Protein AF-A0A9W7NNB6-F1 (afdb_monomer_lite)

Sequence (171 aa):
MDKVDVRFPQPSKAPTANLPKNAEERALALVELMGRLSAHLVRETEAVMRHCSSAELARLAREKQPMMLVYEEVSRLLRVDREGMTALPDETKAQLREATRALYEASAANADALRRNSAAQKILVDTVVGAINRARQVTTVAYGTAPVPPRATYIAPSHGPATSATLNTRL

Structure (mmCIF, N/CA/C/O backbone):
data_AF-A0A9W7NNB6-F1
#
_entry.id   AF-A0A9W7NNB6-F1
#
loop_
_atom_site.group_PDB
_atom_site.id
_atom_site.type_symbol
_atom_site.label_atom_id
_atom_site.label_alt_id
_atom_site.label_comp_id
_atom_site.label_asym_id
_atom_site.label_entity_id
_atom_site.label_seq_id
_atom_site.pdbx_PDB_ins_code
_atom_site.Cartn_x
_atom_site.Cartn_y
_atom_site.Cartn_z
_atom_site.occupancy
_atom_site.B_iso_or_equiv
_atom_site.auth_seq_id
_atom_site.auth_comp_id
_atom_site.auth_asym_id
_atom_site.auth_atom_id
_atom_site.pdbx_PDB_model_num
ATOM 1 N N . MET A 1 1 ? 6.984 55.634 29.533 1.00 42.25 1 MET A N 1
ATOM 2 C CA . MET A 1 1 ? 7.560 54.309 29.219 1.00 42.25 1 MET A CA 1
ATOM 3 C C . MET A 1 1 ? 6.398 53.363 28.982 1.00 42.25 1 MET A C 1
ATOM 5 O O . MET A 1 1 ? 5.872 52.804 29.937 1.00 42.25 1 MET A O 1
ATOM 9 N N . ASP A 1 2 ? 5.950 53.278 27.731 1.00 48.66 2 ASP A N 1
ATOM 10 C CA . ASP A 1 2 ? 4.876 52.377 27.316 1.00 48.66 2 ASP A CA 1
ATOM 11 C C . ASP A 1 2 ? 5.377 50.935 27.314 1.00 48.66 2 ASP A C 1
ATOM 13 O O . ASP A 1 2 ? 6.376 50.604 26.671 1.00 48.66 2 ASP A O 1
ATOM 17 N N . LYS A 1 3 ? 4.696 50.075 28.071 1.00 53.88 3 LYS A N 1
ATOM 18 C CA . LYS A 1 3 ? 4.923 48.634 28.032 1.00 53.88 3 LYS A CA 1
ATOM 19 C C . LYS A 1 3 ? 4.276 48.107 26.756 1.00 53.88 3 LYS A C 1
ATOM 21 O O . LYS A 1 3 ? 3.057 48.013 26.670 1.00 53.88 3 LYS A O 1
ATOM 26 N N . VAL A 1 4 ? 5.104 47.795 25.765 1.00 56.94 4 VAL A N 1
ATOM 27 C CA . VAL A 1 4 ? 4.683 47.090 24.554 1.00 56.94 4 VAL A CA 1
ATOM 28 C C . VAL A 1 4 ? 4.312 45.668 24.962 1.00 56.94 4 VAL A C 1
ATOM 30 O O . VAL A 1 4 ? 5.178 44.847 25.259 1.00 56.94 4 VAL A O 1
ATOM 33 N N . ASP A 1 5 ? 3.013 45.407 25.039 1.00 58.75 5 ASP A N 1
ATOM 34 C CA . ASP A 1 5 ? 2.459 44.099 25.367 1.00 58.75 5 ASP A CA 1
ATOM 35 C C . ASP A 1 5 ? 2.635 43.184 24.143 1.00 58.75 5 ASP A C 1
ATOM 37 O O . ASP A 1 5 ? 1.817 43.152 23.220 1.00 58.75 5 ASP A O 1
ATOM 41 N N . VAL A 1 6 ? 3.771 42.482 24.083 1.00 58.25 6 VAL A N 1
ATOM 42 C CA . VAL A 1 6 ? 4.064 41.498 23.034 1.00 58.25 6 VAL A CA 1
ATOM 43 C C . VAL A 1 6 ? 3.222 40.253 23.308 1.00 58.25 6 VAL A C 1
ATOM 45 O O . VAL A 1 6 ? 3.684 39.260 23.871 1.00 58.25 6 VAL A O 1
ATOM 48 N N . ARG A 1 7 ? 1.943 40.299 22.924 1.00 65.06 7 ARG A N 1
ATOM 49 C CA . ARG A 1 7 ? 1.115 39.096 22.823 1.00 65.06 7 ARG A CA 1
ATOM 50 C C . ARG A 1 7 ? 1.660 38.242 21.685 1.00 65.06 7 ARG A C 1
ATOM 52 O O . ARG A 1 7 ? 1.369 38.483 20.516 1.00 65.06 7 ARG A O 1
ATOM 59 N N . PHE A 1 8 ? 2.441 37.229 22.042 1.00 62.84 8 PHE A N 1
ATOM 60 C CA . PHE A 1 8 ? 2.744 36.124 21.143 1.00 62.84 8 PHE A CA 1
ATOM 61 C C . PHE A 1 8 ? 1.423 35.545 20.613 1.00 62.84 8 PHE A C 1
ATOM 63 O O . PHE A 1 8 ? 0.516 35.295 21.418 1.00 62.84 8 PHE A O 1
ATOM 70 N N . PRO A 1 9 ? 1.274 35.340 19.292 1.00 61.78 9 PRO A N 1
ATOM 71 C CA . PRO A 1 9 ? 0.097 34.678 18.757 1.00 61.78 9 PRO A CA 1
ATOM 72 C C . PRO A 1 9 ? 0.028 33.283 19.376 1.00 61.78 9 PRO A C 1
ATOM 74 O O . PRO A 1 9 ? 0.900 32.444 19.150 1.00 61.78 9 PRO A O 1
ATOM 77 N N . GLN A 1 10 ? -0.986 33.049 20.212 1.00 59.41 10 GLN A N 1
ATOM 78 C CA . GLN A 1 10 ? -1.271 31.702 20.679 1.00 59.41 10 GLN A CA 1
ATOM 79 C C . GLN A 1 10 ? -1.546 30.846 19.441 1.00 59.41 10 GLN A C 1
ATOM 81 O O . GLN A 1 10 ? -2.321 31.286 18.584 1.00 59.41 10 GLN A O 1
ATOM 86 N N . PRO A 1 11 ? -0.939 29.653 19.310 1.00 57.34 11 PRO A N 1
ATOM 87 C CA . PRO A 1 11 ? -1.328 28.744 18.249 1.00 57.34 11 PRO A CA 1
ATOM 88 C C . PRO A 1 11 ? -2.826 28.502 18.418 1.00 57.34 11 PRO A C 1
ATOM 90 O O . PRO A 1 11 ? -3.265 28.019 19.466 1.00 57.34 11 PRO A O 1
ATOM 93 N N . SER A 1 12 ? -3.620 28.913 17.425 1.00 51.09 12 SER A N 1
ATOM 94 C CA . SER A 1 12 ? -5.046 28.614 17.397 1.00 51.09 12 SER A CA 1
ATOM 95 C C . SER A 1 12 ? -5.168 27.121 17.648 1.00 51.09 12 SER A C 1
ATOM 97 O O . SER A 1 12 ? -4.575 26.346 16.891 1.00 51.09 12 SER A O 1
ATOM 99 N N . LYS A 1 13 ? -5.858 26.717 18.724 1.00 51.22 13 LYS A N 1
ATOM 100 C CA . LYS A 1 13 ? -6.180 25.309 18.963 1.00 51.22 13 LYS A CA 1
ATOM 101 C C . LYS A 1 13 ? -6.707 24.779 17.641 1.00 51.22 13 LYS A C 1
ATOM 103 O O . LYS A 1 13 ? -7.741 25.261 17.175 1.00 51.22 13 LYS A O 1
ATOM 108 N N . ALA A 1 14 ? -5.938 23.887 17.014 1.00 52.69 14 ALA A N 1
ATOM 109 C CA . ALA A 1 14 ? -6.356 23.246 15.784 1.00 52.69 14 ALA A CA 1
ATOM 110 C C . ALA A 1 14 ? -7.786 22.757 16.031 1.00 52.69 14 ALA A C 1
ATOM 112 O O . ALA A 1 14 ? -8.034 22.225 17.123 1.00 52.69 14 ALA A O 1
ATOM 113 N N . PRO A 1 15 ? -8.734 23.012 15.109 1.00 46.66 15 PRO A N 1
ATOM 114 C CA . PRO A 1 15 ? -10.086 22.509 15.272 1.00 46.66 15 PRO A CA 1
ATOM 115 C C . PRO A 1 15 ? -9.932 21.037 15.603 1.00 46.66 15 PRO A C 1
ATOM 117 O O . PRO A 1 15 ? -9.210 20.338 14.890 1.00 46.66 15 PRO A O 1
ATOM 120 N N . THR A 1 16 ? -10.482 20.624 16.749 1.00 52.56 16 THR A N 1
ATOM 121 C CA . THR A 1 16 ? -10.491 19.230 17.184 1.00 52.56 16 THR A CA 1
ATOM 122 C C . THR A 1 16 ? -10.903 18.429 15.970 1.00 52.56 16 THR A C 1
ATOM 124 O O . THR A 1 16 ? -12.059 18.511 15.549 1.00 52.56 16 THR A O 1
ATOM 127 N N . ALA A 1 17 ? -9.924 17.781 15.335 1.00 53.91 17 ALA A N 1
ATOM 128 C CA . ALA A 1 17 ? -10.167 17.021 14.132 1.00 53.91 17 ALA A CA 1
ATOM 129 C C . ALA A 1 17 ? -11.292 16.044 14.474 1.00 53.91 17 ALA A C 1
ATOM 131 O O . ALA A 1 17 ? -11.391 15.618 15.629 1.00 53.91 17 ALA A O 1
ATOM 132 N N . ASN A 1 18 ? -12.166 15.759 13.508 1.00 60.81 18 ASN A N 1
ATOM 133 C CA . ASN A 1 18 ? -13.253 14.784 13.619 1.00 60.81 18 ASN A CA 1
ATOM 134 C C . ASN A 1 18 ? -12.673 13.367 13.800 1.00 60.81 18 ASN A C 1
ATOM 136 O O . ASN A 1 18 ? -12.842 12.488 12.963 1.00 60.81 18 ASN A O 1
ATOM 140 N N . LEU A 1 19 ? -11.894 13.184 14.857 1.00 61.50 19 LEU A N 1
ATOM 141 C CA . LEU A 1 19 ? -11.277 11.955 15.277 1.00 61.50 19 LEU A CA 1
ATOM 142 C C . LEU A 1 19 ? -12.359 11.181 16.030 1.00 61.50 19 LEU A C 1
ATOM 144 O O . LEU A 1 19 ? -12.998 11.749 16.925 1.00 61.50 19 LEU A O 1
ATOM 148 N N . PRO A 1 20 ? -12.584 9.915 15.660 1.00 72.06 20 PRO A N 1
ATOM 149 C CA . PRO A 1 20 ? -13.590 9.088 16.301 1.00 72.06 20 PRO A CA 1
ATOM 150 C C . PRO A 1 20 ? -13.338 9.002 17.809 1.00 72.06 20 PRO A C 1
ATOM 152 O O . PRO A 1 20 ? -12.195 8.890 18.268 1.00 72.06 20 PRO A O 1
ATOM 155 N N . LYS A 1 21 ? -14.411 9.150 18.589 1.00 77.94 21 LYS A N 1
ATOM 156 C CA . LYS A 1 21 ? -14.310 9.483 20.017 1.00 77.94 21 LYS A CA 1
ATOM 157 C C . LYS A 1 21 ? -14.182 8.234 20.878 1.00 77.94 21 LYS A C 1
ATOM 159 O O . LYS A 1 21 ? -13.465 8.261 21.878 1.00 77.94 21 LYS A O 1
ATOM 164 N N . ASN A 1 22 ? -14.799 7.130 20.473 1.00 87.00 22 ASN A N 1
ATOM 165 C CA . ASN A 1 22 ? -14.730 5.840 21.166 1.00 87.00 22 ASN A CA 1
ATOM 166 C C . ASN A 1 22 ? -13.848 4.831 20.395 1.00 87.00 22 ASN A C 1
ATOM 168 O O . ASN A 1 22 ? -13.400 5.097 19.277 1.00 87.00 22 ASN A O 1
ATOM 172 N N . ALA A 1 23 ? -13.521 3.702 21.026 1.00 89.75 23 ALA A N 1
ATOM 173 C CA . ALA A 1 23 ? -12.691 2.661 20.416 1.00 89.75 23 ALA A CA 1
ATOM 174 C C . ALA A 1 23 ? -13.381 1.992 19.217 1.00 89.75 23 ALA A C 1
ATOM 176 O O . ALA A 1 23 ? -12.727 1.638 18.241 1.00 89.75 23 ALA A O 1
ATOM 177 N N . GLU A 1 24 ? -14.704 1.852 19.272 1.00 91.88 24 GLU A N 1
ATOM 178 C CA . GLU A 1 24 ? -15.497 1.194 18.235 1.00 91.88 24 GLU A CA 1
ATOM 179 C C . GLU A 1 24 ? -15.563 2.010 16.940 1.00 91.88 24 GLU A C 1
ATOM 181 O O . GLU A 1 24 ? -15.228 1.501 15.875 1.00 91.88 24 GLU A O 1
ATOM 186 N N . GLU A 1 25 ? -15.872 3.303 17.019 1.00 92.31 25 GLU A N 1
ATOM 187 C CA . GLU A 1 25 ? -15.822 4.234 15.888 1.00 92.31 25 GLU A CA 1
ATOM 188 C C . GLU A 1 25 ? -14.410 4.302 15.302 1.00 92.31 25 GLU A C 1
ATOM 190 O O . GLU A 1 25 ? -14.254 4.365 14.084 1.00 92.31 25 GLU A O 1
ATOM 195 N N . ARG A 1 26 ? -13.364 4.260 16.143 1.00 93.44 26 ARG A N 1
ATOM 196 C CA . ARG A 1 26 ? -11.971 4.206 15.667 1.00 93.44 26 ARG A CA 1
ATOM 197 C C . ARG A 1 26 ? -11.702 2.917 14.898 1.00 93.44 26 ARG A C 1
ATOM 199 O O . ARG A 1 26 ? -11.063 2.970 13.852 1.00 93.44 26 ARG A O 1
ATOM 206 N N . ALA A 1 27 ? -12.180 1.780 15.398 1.00 94.06 27 ALA A N 1
ATOM 207 C CA . ALA A 1 27 ? -12.027 0.485 14.747 1.00 94.06 27 ALA A CA 1
ATOM 208 C C . ALA A 1 27 ? -12.756 0.444 13.398 1.00 94.06 27 ALA A C 1
ATOM 210 O O . ALA A 1 27 ? -12.147 0.086 12.393 1.00 94.06 27 ALA A O 1
ATOM 211 N N . LEU A 1 28 ? -14.014 0.884 13.347 1.00 94.81 28 LEU A N 1
ATOM 212 C CA . LEU A 1 28 ? -14.799 0.940 12.112 1.00 94.81 28 LEU A CA 1
ATOM 213 C C . LEU A 1 28 ? -14.193 1.916 11.093 1.00 94.81 28 LEU A C 1
ATOM 215 O O . LEU A 1 28 ? -14.043 1.573 9.920 1.00 94.81 28 LEU A O 1
ATOM 219 N N . ALA A 1 29 ? -13.755 3.097 11.538 1.00 94.19 29 ALA A N 1
ATOM 220 C CA . ALA A 1 29 ? -13.064 4.053 10.676 1.00 94.19 29 ALA A CA 1
ATOM 221 C C . ALA A 1 29 ? -11.752 3.477 10.118 1.00 94.19 29 ALA A C 1
ATOM 223 O O . ALA A 1 29 ? -11.413 3.714 8.955 1.00 94.19 29 ALA A O 1
ATOM 224 N N . LEU A 1 30 ? -11.020 2.701 10.926 1.00 95.75 30 LEU A N 1
ATOM 225 C CA . LEU A 1 30 ? -9.804 2.027 10.486 1.00 95.75 30 LEU A CA 1
ATOM 226 C C . LEU A 1 30 ? -10.104 0.941 9.446 1.00 95.75 30 LEU A C 1
ATOM 228 O O . LEU A 1 30 ? -9.398 0.878 8.442 1.00 95.75 30 LEU A O 1
ATOM 232 N N . VAL A 1 31 ? -11.159 0.141 9.637 1.00 97.44 31 VAL A N 1
ATOM 233 C CA . VAL A 1 31 ? -11.624 -0.855 8.652 1.00 97.44 31 VAL A CA 1
ATOM 234 C C . VAL A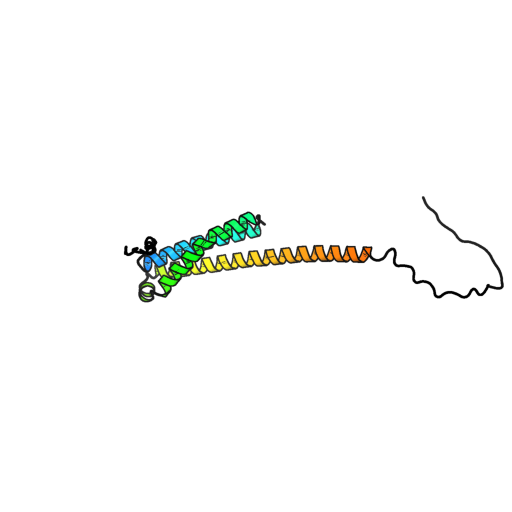 1 31 ? -11.933 -0.186 7.312 1.00 97.44 31 VAL A C 1
ATOM 236 O O . VAL A 1 31 ? -11.413 -0.601 6.275 1.00 97.44 31 VAL A O 1
ATOM 239 N N . GLU A 1 32 ? -12.716 0.895 7.316 1.00 96.69 32 GLU A N 1
ATOM 240 C CA . GLU A 1 32 ? -13.064 1.626 6.093 1.00 96.69 32 GLU A CA 1
ATOM 241 C C . GLU A 1 32 ? -11.821 2.232 5.417 1.00 96.69 32 GLU A C 1
ATOM 243 O O . GLU A 1 32 ? -11.670 2.208 4.191 1.00 96.69 32 GLU A O 1
ATOM 248 N N . LEU A 1 33 ? -10.895 2.782 6.206 1.00 96.81 33 LEU A N 1
ATOM 249 C CA . LEU A 1 33 ? -9.649 3.341 5.693 1.00 96.81 33 LEU A CA 1
ATOM 250 C C . LEU A 1 33 ? -8.741 2.268 5.081 1.00 96.81 33 LEU A C 1
ATOM 252 O O . LEU A 1 33 ? -8.214 2.484 3.990 1.00 96.81 33 LEU A O 1
ATOM 256 N N . MET A 1 34 ? -8.597 1.111 5.732 1.00 98.06 34 MET A N 1
ATOM 257 C CA . MET A 1 34 ? -7.866 -0.044 5.200 1.00 98.06 34 MET A CA 1
ATOM 258 C C . MET A 1 34 ? -8.485 -0.532 3.886 1.00 98.06 34 MET A C 1
ATOM 260 O O . MET A 1 34 ? -7.755 -0.791 2.929 1.00 98.06 34 MET A O 1
ATOM 264 N N . GLY A 1 35 ? -9.817 -0.585 3.791 1.00 97.69 35 GLY A N 1
ATOM 265 C CA . GLY A 1 35 ? -10.518 -0.925 2.550 1.00 97.69 35 GLY A CA 1
ATOM 266 C C . GLY A 1 35 ? -10.209 0.058 1.415 1.00 97.69 35 GLY A C 1
ATOM 267 O O . GLY A 1 35 ? -9.833 -0.348 0.313 1.00 97.69 35 GLY A O 1
ATOM 268 N N . ARG A 1 36 ? -10.271 1.368 1.691 1.00 97.31 36 ARG A N 1
ATOM 269 C CA . ARG A 1 36 ? -9.927 2.407 0.704 1.00 97.31 36 ARG A CA 1
ATOM 270 C C . ARG A 1 36 ? -8.453 2.362 0.294 1.00 97.31 36 ARG A C 1
ATOM 272 O O . ARG A 1 36 ? -8.160 2.514 -0.892 1.00 97.31 36 ARG A O 1
ATOM 279 N N . LEU A 1 37 ? -7.534 2.144 1.239 1.00 97.62 37 LEU A N 1
ATOM 280 C CA . LEU A 1 37 ? -6.102 1.975 0.963 1.00 97.62 37 LEU A CA 1
ATOM 281 C C . LEU A 1 37 ? -5.849 0.746 0.086 1.00 97.62 37 LEU A C 1
ATOM 283 O O . LEU A 1 37 ? -5.114 0.839 -0.893 1.00 97.62 37 LEU A O 1
ATOM 287 N N . SER A 1 38 ? -6.506 -0.376 0.380 1.00 98.06 38 SER A N 1
ATOM 288 C CA . SER A 1 38 ? -6.398 -1.608 -0.410 1.00 98.06 38 SER A CA 1
ATOM 289 C C . SER A 1 38 ? -6.851 -1.376 -1.851 1.00 98.06 38 SER A C 1
ATOM 291 O O . SER A 1 38 ? -6.105 -1.653 -2.788 1.00 98.06 38 SER A O 1
ATOM 293 N N . ALA A 1 39 ? -8.023 -0.763 -2.045 1.00 97.56 39 ALA A N 1
ATOM 294 C CA . ALA A 1 39 ? -8.514 -0.400 -3.375 1.00 97.56 39 ALA A CA 1
ATOM 295 C C . ALA A 1 39 ? -7.559 0.560 -4.107 1.00 97.56 39 ALA A C 1
ATOM 297 O O . ALA A 1 39 ? -7.366 0.460 -5.319 1.00 97.56 39 ALA A O 1
ATOM 298 N N . HIS A 1 40 ? -6.932 1.486 -3.379 1.00 97.44 40 HIS A N 1
ATOM 299 C CA . HIS A 1 40 ? -5.930 2.380 -3.946 1.00 97.44 40 HIS A CA 1
ATOM 300 C C . HIS A 1 40 ? -4.671 1.625 -4.404 1.00 97.44 40 HIS A C 1
ATOM 302 O O . HIS A 1 40 ? -4.155 1.904 -5.488 1.00 97.44 40 HIS A O 1
ATOM 308 N N . LEU A 1 41 ? -4.183 0.666 -3.617 1.00 97.81 41 LEU A N 1
ATOM 309 C CA . LEU A 1 41 ? -3.019 -0.153 -3.966 1.00 97.81 41 LEU A CA 1
ATOM 310 C C . LEU A 1 41 ? -3.294 -1.057 -5.170 1.00 97.81 41 LEU A C 1
ATOM 312 O O . LEU A 1 41 ? -2.401 -1.242 -5.998 1.00 97.81 41 LEU A O 1
ATOM 316 N N . VAL A 1 42 ? -4.524 -1.557 -5.315 1.00 97.75 42 VAL A N 1
ATOM 317 C CA . VAL A 1 42 ? -4.965 -2.294 -6.511 1.00 97.75 42 VAL A CA 1
ATOM 318 C C . VAL A 1 42 ? -4.912 -1.394 -7.749 1.00 97.75 42 VAL A C 1
ATOM 320 O O . VAL A 1 42 ? -4.263 -1.755 -8.728 1.00 97.75 42 VAL A O 1
ATOM 323 N N . ARG A 1 43 ? -5.477 -0.178 -7.691 1.00 96.62 43 ARG A N 1
ATOM 324 C CA . ARG A 1 43 ? -5.398 0.786 -8.810 1.00 96.62 43 ARG A CA 1
ATOM 325 C C . ARG A 1 43 ? -3.961 1.150 -9.182 1.00 96.62 43 ARG A C 1
ATOM 327 O O . ARG A 1 43 ? -3.641 1.301 -10.357 1.00 96.62 43 ARG A O 1
ATOM 334 N N . GLU A 1 44 ? -3.093 1.304 -8.187 1.00 96.31 44 GLU A N 1
ATOM 335 C CA . GLU A 1 44 ? -1.668 1.566 -8.407 1.00 96.31 44 GLU A CA 1
ATOM 336 C C . GLU A 1 44 ? -0.973 0.364 -9.058 1.00 96.31 44 GLU A C 1
ATOM 338 O O . GLU A 1 44 ? -0.235 0.546 -10.023 1.00 96.31 44 GLU A O 1
ATOM 343 N N . THR A 1 45 ? -1.290 -0.860 -8.631 1.00 97.00 45 THR A N 1
ATOM 344 C CA . THR A 1 45 ? -0.804 -2.098 -9.263 1.00 97.00 45 THR A CA 1
ATOM 345 C C . THR A 1 45 ? -1.204 -2.153 -10.738 1.00 97.00 45 THR A C 1
ATOM 347 O O . THR A 1 45 ? -0.363 -2.377 -11.606 1.00 97.00 45 THR A O 1
ATOM 350 N N . GLU A 1 46 ? -2.471 -1.879 -11.050 1.00 95.88 46 GLU A N 1
ATOM 351 C CA . GLU A 1 46 ? -2.971 -1.839 -12.428 1.00 95.88 46 GLU A CA 1
ATOM 352 C C . GLU A 1 46 ? -2.307 -0.745 -13.269 1.00 95.88 46 GLU A C 1
ATOM 354 O O . GLU A 1 46 ? -2.022 -0.961 -14.446 1.00 95.88 46 GLU A O 1
ATOM 359 N N . ALA A 1 47 ? -2.059 0.435 -12.696 1.00 94.75 47 ALA A N 1
ATOM 360 C CA . ALA A 1 47 ? -1.374 1.524 -13.390 1.00 94.75 47 ALA A CA 1
ATOM 361 C C . ALA A 1 47 ? 0.082 1.157 -13.722 1.00 94.75 47 ALA A C 1
ATOM 363 O O . ALA A 1 47 ? 0.553 1.414 -14.831 1.00 94.75 47 ALA A O 1
ATOM 364 N N . VAL A 1 48 ? 0.779 0.500 -12.790 1.00 94.31 48 VAL A N 1
ATOM 365 C CA . VAL A 1 48 ? 2.143 -0.007 -13.002 1.00 94.31 48 VAL A CA 1
ATOM 366 C C . VAL A 1 48 ? 2.161 -1.068 -14.102 1.00 94.31 48 VAL A C 1
ATOM 368 O O . VAL A 1 48 ? 3.008 -1.004 -14.992 1.00 94.31 48 VAL A O 1
ATOM 371 N N . MET A 1 49 ? 1.215 -2.011 -14.076 1.00 92.69 49 MET A N 1
ATOM 372 C CA . MET A 1 49 ? 1.121 -3.093 -15.063 1.00 92.69 49 MET A CA 1
ATOM 373 C C . MET A 1 49 ? 0.708 -2.605 -16.457 1.00 92.69 49 MET A C 1
ATOM 375 O O . MET A 1 49 ? 1.121 -3.189 -17.452 1.00 92.69 49 MET A O 1
ATOM 379 N N . ARG A 1 50 ? -0.073 -1.521 -16.549 1.00 93.31 50 ARG A N 1
ATOM 380 C CA . ARG A 1 50 ? -0.429 -0.870 -17.822 1.00 93.31 50 ARG A CA 1
ATOM 381 C C . ARG A 1 50 ? 0.644 0.082 -18.350 1.00 93.31 50 ARG A C 1
ATOM 383 O O . ARG A 1 50 ? 0.422 0.714 -19.378 1.00 93.31 50 ARG A O 1
ATOM 390 N N . HIS A 1 51 ? 1.785 0.195 -17.668 1.00 88.12 51 HIS A N 1
ATOM 391 C CA . HIS A 1 51 ? 2.862 1.119 -18.027 1.00 88.12 51 HIS A CA 1
ATOM 392 C C . HIS A 1 51 ? 2.374 2.571 -18.170 1.00 88.12 51 HIS A C 1
ATOM 394 O O . HIS A 1 51 ? 2.783 3.289 -19.083 1.00 88.12 51 HIS A O 1
ATOM 400 N N . CYS A 1 52 ? 1.487 2.998 -17.265 1.00 88.69 52 CYS A N 1
ATOM 401 C CA . CYS A 1 52 ? 1.007 4.375 -17.201 1.00 88.69 52 CYS A CA 1
ATOM 402 C C . CYS A 1 52 ? 2.162 5.380 -17.060 1.00 88.69 52 CYS A C 1
ATOM 404 O O . CYS A 1 52 ? 3.283 5.047 -16.663 1.00 88.69 52 CYS A O 1
ATOM 406 N N . SER A 1 53 ? 1.869 6.642 -17.362 1.00 91.62 53 SER A N 1
ATOM 407 C CA . SER A 1 53 ? 2.861 7.712 -17.301 1.00 91.62 53 SER A CA 1
ATOM 408 C C . SER A 1 53 ? 3.379 7.938 -15.875 1.00 91.62 53 SER A C 1
ATOM 410 O O . SER A 1 53 ? 2.677 7.733 -14.880 1.00 91.62 53 SER A O 1
ATOM 412 N N . SER A 1 54 ? 4.605 8.453 -15.760 1.00 89.94 54 SER A N 1
ATOM 413 C CA . SER A 1 54 ? 5.179 8.845 -14.465 1.00 89.94 54 SER A CA 1
ATOM 414 C C . SER A 1 54 ? 4.322 9.886 -13.733 1.00 89.94 54 SER A C 1
ATOM 416 O O . SER A 1 54 ? 4.246 9.864 -12.506 1.00 89.94 54 SER A O 1
ATOM 418 N N . ALA A 1 55 ? 3.629 10.760 -14.470 1.00 93.12 55 ALA A N 1
ATOM 419 C CA . ALA A 1 55 ? 2.715 11.752 -13.913 1.00 93.12 55 ALA A CA 1
ATOM 420 C C . ALA A 1 55 ? 1.491 11.108 -13.237 1.00 93.12 55 ALA A C 1
ATOM 422 O O . ALA A 1 55 ? 1.093 11.535 -12.150 1.00 93.12 55 ALA A O 1
ATOM 423 N N . GLU A 1 56 ? 0.918 10.064 -13.841 1.00 91.81 56 GLU A N 1
ATOM 424 C CA . GLU A 1 56 ? -0.201 9.312 -13.262 1.00 91.81 56 GLU A CA 1
ATOM 425 C C . GLU A 1 56 ? 0.227 8.538 -12.014 1.00 91.81 56 GLU A C 1
ATOM 427 O O . GLU A 1 56 ? -0.465 8.592 -10.997 1.00 91.81 56 GLU A O 1
ATOM 432 N N . LEU A 1 57 ? 1.397 7.893 -12.048 1.00 92.38 57 LEU A N 1
ATOM 433 C CA . LEU A 1 57 ? 1.958 7.207 -10.879 1.00 92.38 57 LEU A CA 1
ATOM 434 C C . LEU A 1 57 ? 2.256 8.192 -9.736 1.00 92.38 57 LEU A C 1
ATOM 436 O O . LEU A 1 57 ? 1.916 7.930 -8.583 1.00 92.38 57 LEU A O 1
ATOM 440 N N . ALA A 1 58 ? 2.805 9.370 -10.043 1.00 93.25 58 ALA A N 1
ATOM 441 C CA . ALA A 1 58 ? 3.046 10.421 -9.054 1.00 93.25 58 ALA A CA 1
ATOM 442 C C . ALA A 1 58 ? 1.744 10.996 -8.470 1.00 93.25 58 ALA A C 1
ATOM 444 O O . ALA A 1 58 ? 1.700 11.406 -7.308 1.00 93.25 58 ALA A O 1
ATOM 445 N N . ARG A 1 59 ? 0.665 11.055 -9.259 1.00 94.94 59 ARG A N 1
ATOM 446 C CA . ARG A 1 59 ? -0.664 11.431 -8.760 1.00 94.94 59 ARG A CA 1
ATOM 447 C C . ARG A 1 59 ? -1.182 10.397 -7.760 1.00 94.94 59 ARG A C 1
ATOM 449 O O . ARG A 1 59 ? -1.540 10.784 -6.654 1.00 94.94 59 ARG A O 1
ATOM 456 N N . LEU A 1 60 ? -1.130 9.112 -8.107 1.00 93.81 60 LEU A N 1
ATOM 457 C CA . LEU A 1 60 ? -1.530 8.019 -7.214 1.00 93.81 60 LEU A CA 1
ATOM 458 C C . LEU A 1 60 ? -0.715 8.020 -5.907 1.00 93.81 60 LEU A C 1
ATOM 460 O O . LEU A 1 60 ? -1.276 7.875 -4.825 1.00 93.81 60 LEU A O 1
ATOM 464 N N . ALA A 1 61 ? 0.594 8.266 -5.973 1.00 92.12 61 ALA A N 1
ATOM 465 C CA . ALA A 1 61 ? 1.421 8.380 -4.772 1.00 92.12 61 ALA A CA 1
ATOM 466 C C . ALA A 1 61 ? 0.978 9.537 -3.851 1.00 92.12 61 ALA A C 1
ATOM 468 O O . ALA A 1 61 ? 0.902 9.365 -2.634 1.00 92.12 61 ALA A O 1
ATOM 469 N N . ARG A 1 62 ? 0.636 10.700 -4.427 1.00 94.38 62 ARG A N 1
ATOM 470 C CA . ARG A 1 62 ? 0.153 11.872 -3.674 1.00 94.38 62 ARG A CA 1
ATOM 471 C C . ARG A 1 62 ? -1.226 11.652 -3.056 1.00 94.38 62 ARG A C 1
ATOM 473 O O . ARG A 1 62 ? -1.448 12.076 -1.928 1.00 94.38 62 ARG A O 1
ATOM 480 N N . GLU A 1 63 ? -2.129 10.978 -3.766 1.00 92.94 63 GLU A N 1
ATOM 481 C CA . GLU A 1 63 ? -3.471 10.637 -3.270 1.00 92.94 63 GLU A CA 1
ATOM 482 C C . GLU A 1 63 ? -3.413 9.672 -2.069 1.00 92.94 63 GLU A C 1
ATOM 484 O O . GLU A 1 63 ? -4.188 9.811 -1.122 1.00 92.94 63 GLU A O 1
ATOM 489 N N . LYS A 1 64 ? -2.438 8.753 -2.051 1.00 93.94 64 LYS A N 1
ATOM 490 C CA . LYS A 1 64 ? -2.214 7.796 -0.953 1.00 93.94 64 LYS A CA 1
ATOM 491 C C . LYS A 1 64 ? -1.670 8.444 0.328 1.00 93.94 64 LYS A C 1
ATOM 493 O O . LYS A 1 64 ? -1.974 7.990 1.430 1.00 93.94 64 LYS A O 1
ATOM 498 N N . GLN A 1 65 ? -0.876 9.506 0.211 1.00 93.00 65 GLN A N 1
ATOM 499 C CA . GLN A 1 65 ? -0.153 10.113 1.335 1.00 93.00 65 GLN A CA 1
ATOM 500 C C . GLN A 1 65 ? -1.034 10.590 2.511 1.00 93.00 65 GLN A C 1
ATOM 502 O O . GLN A 1 65 ? -0.728 10.223 3.647 1.00 93.00 65 GLN A O 1
ATOM 507 N N . PRO A 1 66 ? -2.138 11.339 2.313 1.00 93.50 66 PRO A N 1
ATOM 508 C CA . PRO A 1 66 ? -3.008 11.721 3.427 1.00 93.50 66 PRO A CA 1
ATOM 509 C C . PRO A 1 66 ? -3.682 10.512 4.090 1.00 93.50 66 PRO A C 1
ATOM 511 O O . PRO A 1 66 ? -3.868 10.508 5.304 1.00 93.50 66 PRO A O 1
ATOM 514 N N . MET A 1 67 ? -4.003 9.462 3.327 1.00 93.94 67 MET A N 1
ATOM 515 C CA . MET A 1 67 ? -4.617 8.245 3.870 1.00 93.94 67 MET A CA 1
ATOM 516 C C . MET A 1 67 ? -3.665 7.504 4.816 1.00 93.94 67 MET A C 1
ATOM 518 O O . MET A 1 67 ? -4.103 7.003 5.849 1.00 93.94 67 MET A O 1
ATOM 522 N N . MET A 1 68 ? -2.366 7.482 4.498 1.00 95.19 68 MET A N 1
ATOM 523 C CA . MET A 1 68 ? -1.339 6.882 5.357 1.00 95.19 68 MET A CA 1
ATOM 524 C C . MET A 1 68 ? -1.210 7.608 6.699 1.00 95.19 68 MET A C 1
ATOM 526 O O . MET A 1 68 ? -1.169 6.955 7.737 1.00 95.19 68 MET A O 1
ATOM 530 N N . LEU A 1 69 ? -1.232 8.944 6.697 1.00 94.62 69 LEU A N 1
ATOM 531 C CA . LEU A 1 69 ? -1.155 9.733 7.934 1.00 94.62 69 LEU A CA 1
ATOM 532 C C . LEU A 1 69 ? -2.340 9.452 8.867 1.00 94.62 69 LEU A C 1
ATOM 534 O O . LEU A 1 69 ? -2.163 9.283 10.072 1.00 94.62 69 LEU A O 1
ATOM 538 N N . VAL A 1 70 ? -3.553 9.359 8.313 1.00 93.88 70 VAL A N 1
ATOM 539 C CA . VAL A 1 70 ? -4.749 9.023 9.103 1.00 93.88 70 VAL A CA 1
ATOM 540 C C . VAL A 1 70 ? -4.680 7.580 9.610 1.00 93.88 70 VAL A C 1
ATOM 542 O O . VAL A 1 70 ? -5.046 7.317 10.753 1.00 93.88 70 VAL A O 1
ATOM 545 N N . TYR A 1 71 ? -4.176 6.650 8.797 1.00 95.25 71 TYR A N 1
ATOM 546 C CA . TYR A 1 71 ? -4.015 5.248 9.183 1.00 95.25 71 TYR A CA 1
ATOM 547 C C . TYR A 1 71 ? -3.059 5.097 10.367 1.00 95.25 71 TYR A C 1
ATOM 549 O O . TYR A 1 71 ? -3.384 4.423 11.347 1.00 95.25 71 TYR A O 1
ATOM 557 N N . GLU A 1 72 ? -1.902 5.755 10.309 1.00 95.19 72 GLU A N 1
ATOM 558 C CA . GLU A 1 72 ? -0.916 5.756 11.391 1.00 95.19 72 GLU A CA 1
ATOM 559 C C . GLU A 1 72 ? -1.501 6.336 12.679 1.00 95.19 72 GLU A C 1
ATOM 561 O O . GLU A 1 72 ? -1.349 5.747 13.749 1.00 95.19 72 GLU A O 1
ATOM 566 N N . GLU A 1 73 ? -2.235 7.444 12.588 1.00 93.94 73 GLU A N 1
ATOM 567 C CA . GLU A 1 73 ? -2.814 8.078 13.769 1.00 93.94 73 GLU A CA 1
ATOM 568 C C . GLU A 1 73 ? -3.931 7.236 14.403 1.00 93.94 73 GLU A C 1
ATOM 570 O O . GLU A 1 73 ? -3.913 6.989 15.610 1.00 93.94 73 GLU A O 1
ATOM 575 N N . VAL A 1 74 ? -4.883 6.732 13.612 1.00 92.38 74 VAL A N 1
ATOM 576 C CA . VAL A 1 74 ? -5.994 5.920 14.138 1.00 92.38 74 VAL A CA 1
ATOM 577 C C . VAL A 1 74 ? -5.483 4.592 14.702 1.00 92.38 74 VAL A C 1
ATOM 579 O O . VAL A 1 74 ? -5.899 4.182 15.789 1.00 92.38 74 VAL A O 1
ATOM 582 N N . SER A 1 75 ? -4.535 3.943 14.020 1.00 93.69 75 SER A N 1
ATOM 583 C CA . SER A 1 75 ? -3.910 2.712 14.521 1.00 93.69 75 SER A CA 1
ATOM 584 C C . SER A 1 75 ? -3.119 2.952 15.812 1.00 93.69 75 SER A C 1
ATOM 586 O O . SER A 1 75 ? -3.206 2.150 16.746 1.00 93.69 75 SER A O 1
ATOM 588 N N . ARG A 1 76 ? -2.408 4.082 15.925 1.00 94.62 76 ARG A N 1
ATOM 589 C CA . ARG A 1 76 ? -1.714 4.485 17.155 1.00 94.62 76 ARG A CA 1
ATOM 590 C C . ARG A 1 76 ? -2.693 4.690 18.307 1.00 94.62 76 ARG A C 1
ATOM 592 O O . ARG A 1 76 ? -2.436 4.183 19.398 1.00 94.62 76 ARG A O 1
ATOM 599 N N . LEU A 1 77 ? -3.798 5.398 18.077 1.00 92.25 77 LEU A N 1
ATOM 600 C CA . LEU A 1 77 ? -4.819 5.654 19.096 1.00 92.25 77 LEU A CA 1
ATOM 601 C C . LEU A 1 77 ? -5.455 4.354 19.605 1.00 92.25 77 LEU A C 1
ATOM 603 O O . LEU A 1 77 ? -5.553 4.167 20.815 1.00 92.25 77 LEU A O 1
ATOM 607 N N . LEU A 1 78 ? -5.801 3.431 18.705 1.00 91.31 78 LEU A N 1
ATOM 608 C CA . LEU A 1 78 ? -6.326 2.109 19.071 1.00 91.31 78 LEU A CA 1
ATOM 609 C C . LEU A 1 78 ? -5.312 1.250 19.834 1.00 91.31 78 LEU A C 1
ATOM 611 O O . LEU A 1 78 ? -5.687 0.486 20.716 1.00 91.31 78 LEU A O 1
ATOM 615 N N . ARG A 1 79 ? -4.018 1.367 19.519 1.00 92.44 79 ARG A N 1
ATOM 616 C CA . ARG A 1 79 ? -2.967 0.613 20.217 1.00 92.44 79 ARG A CA 1
ATOM 617 C C . ARG A 1 79 ? -2.749 1.095 21.653 1.00 92.44 79 ARG A C 1
ATOM 619 O O . ARG A 1 79 ? -2.352 0.302 22.508 1.00 92.44 79 ARG A O 1
ATOM 626 N N . VAL A 1 80 ? -2.948 2.389 21.901 1.00 93.44 80 VAL A N 1
ATOM 627 C CA . VAL A 1 80 ? -2.858 2.980 23.244 1.00 93.44 80 VAL A CA 1
ATOM 628 C C . VAL A 1 80 ? -4.091 2.616 24.077 1.00 93.44 80 VAL A C 1
ATOM 630 O O . VAL A 1 80 ? -3.950 2.321 25.262 1.00 93.44 80 VAL A O 1
ATOM 633 N N . ASP A 1 81 ? -5.270 2.561 23.458 1.00 91.94 81 ASP A N 1
ATOM 634 C CA . ASP A 1 81 ? -6.534 2.196 24.103 1.00 91.94 81 ASP A CA 1
ATOM 635 C C . ASP A 1 81 ? -6.739 0.670 24.190 1.00 91.94 81 ASP A C 1
ATOM 637 O O . ASP A 1 81 ? -7.540 0.062 23.474 1.00 91.94 81 ASP A O 1
ATOM 641 N N . ARG A 1 82 ? -5.966 0.020 25.071 1.00 91.44 82 ARG A N 1
ATOM 642 C CA . ARG A 1 82 ? -6.027 -1.441 25.262 1.00 91.44 82 ARG A CA 1
ATOM 643 C C . ARG A 1 82 ? -7.379 -1.910 25.790 1.00 91.44 82 ARG A C 1
ATOM 645 O O . ARG A 1 82 ? -7.871 -2.937 25.332 1.00 91.44 82 ARG A O 1
ATOM 652 N N . GLU A 1 83 ? -7.958 -1.172 26.732 1.00 92.06 83 GLU A N 1
ATOM 653 C CA . GLU A 1 83 ? -9.259 -1.497 27.323 1.00 92.06 83 GLU A CA 1
ATOM 654 C C . GLU A 1 83 ? -10.356 -1.429 26.258 1.00 92.06 83 GLU A C 1
ATOM 656 O O . GLU A 1 83 ? -11.088 -2.405 26.069 1.00 92.06 83 GLU A O 1
ATOM 661 N N . GLY A 1 84 ? -10.384 -0.350 25.470 1.00 90.25 84 GLY A N 1
ATOM 662 C CA . GLY A 1 84 ? -11.291 -0.202 24.339 1.00 90.25 84 GLY A CA 1
ATOM 663 C C . GLY A 1 84 ? -11.142 -1.324 23.314 1.00 90.25 84 GLY A C 1
ATOM 664 O O . GLY A 1 84 ? -12.141 -1.913 22.911 1.00 90.25 84 GLY A O 1
ATOM 665 N N . MET A 1 85 ? -9.909 -1.700 22.956 1.00 91.44 85 MET A N 1
ATOM 666 C CA . MET A 1 85 ? -9.639 -2.813 22.036 1.00 91.44 85 MET A CA 1
ATOM 667 C C . MET A 1 85 ? -10.142 -4.164 22.575 1.00 91.44 85 MET A C 1
ATOM 669 O O . MET A 1 85 ? -10.684 -4.975 21.819 1.00 91.44 85 MET A O 1
ATOM 673 N N . THR A 1 86 ? -9.987 -4.428 23.878 1.00 92.56 86 THR A N 1
ATOM 674 C CA . THR A 1 86 ? -10.506 -5.663 24.490 1.00 92.56 86 THR A CA 1
ATOM 675 C C . THR A 1 86 ? -12.030 -5.699 24.519 1.00 92.56 86 THR A C 1
ATOM 677 O O . THR A 1 86 ? -12.606 -6.756 24.248 1.00 92.56 86 THR A O 1
ATOM 680 N N . ALA A 1 87 ? -12.665 -4.548 24.754 1.00 94.19 87 ALA A N 1
ATOM 681 C CA . ALA A 1 87 ? -14.112 -4.384 24.828 1.00 94.19 87 ALA A CA 1
ATOM 682 C C . ALA A 1 87 ? -14.819 -4.369 23.458 1.00 94.19 87 ALA A C 1
ATOM 684 O O . ALA A 1 87 ? -16.046 -4.400 23.420 1.00 94.19 87 ALA A O 1
ATOM 685 N N . LEU A 1 88 ? -14.080 -4.339 22.339 1.00 93.94 88 LEU A N 1
ATOM 686 C CA . LEU A 1 88 ? -14.689 -4.357 21.005 1.00 93.94 88 LEU A CA 1
ATOM 687 C C . LEU A 1 88 ? -15.529 -5.628 20.770 1.00 93.94 88 LEU A C 1
ATOM 689 O O . LEU A 1 88 ? -15.086 -6.722 21.152 1.00 93.94 88 LEU A O 1
ATOM 693 N N . PRO A 1 89 ? -16.664 -5.513 20.055 1.00 95.88 89 PRO A N 1
ATOM 694 C CA . PRO A 1 89 ? -17.427 -6.663 19.585 1.00 95.88 89 PRO A CA 1
ATOM 695 C C . PRO A 1 89 ? -16.572 -7.615 18.739 1.00 95.88 89 PRO A C 1
ATOM 697 O O . PRO A 1 89 ? -15.678 -7.189 17.998 1.00 95.88 89 PRO A O 1
ATOM 700 N N . ASP A 1 90 ? -16.866 -8.913 18.814 1.00 95.75 90 ASP A N 1
ATOM 701 C CA . ASP A 1 90 ? -16.125 -9.929 18.058 1.00 95.75 90 ASP A CA 1
ATOM 702 C C . ASP A 1 90 ? -16.274 -9.758 16.543 1.00 95.75 90 ASP A C 1
ATOM 704 O O . ASP A 1 90 ? -15.320 -9.998 15.801 1.00 95.75 90 ASP A O 1
ATOM 708 N N . GLU A 1 91 ? -17.426 -9.262 16.089 1.00 96.00 91 GLU A N 1
ATOM 709 C CA . GLU A 1 91 ? -17.655 -8.903 14.689 1.00 96.00 91 GLU A CA 1
ATOM 710 C C . GLU A 1 91 ? -16.685 -7.805 14.227 1.00 96.00 91 GLU A C 1
ATOM 712 O O . GLU A 1 91 ? -15.984 -7.975 13.230 1.00 96.00 91 GLU A O 1
ATOM 717 N N . THR A 1 92 ? -16.544 -6.722 14.995 1.00 95.44 92 THR A N 1
ATOM 718 C CA . THR A 1 92 ? -15.613 -5.624 14.692 1.00 95.44 92 THR A CA 1
ATOM 719 C C . THR A 1 92 ? -14.159 -6.102 14.696 1.00 95.44 92 THR A C 1
ATOM 721 O O . THR A 1 92 ? -13.364 -5.722 13.833 1.00 95.44 92 THR A O 1
ATOM 724 N N . LYS A 1 93 ? -13.793 -6.995 15.625 1.00 95.31 93 LYS A N 1
ATOM 725 C CA . LYS A 1 93 ? -12.465 -7.634 15.642 1.00 95.31 93 LYS A CA 1
ATOM 726 C C . LYS A 1 93 ? -12.235 -8.500 14.400 1.00 95.31 93 LYS A C 1
ATOM 728 O O . LYS A 1 93 ? -11.126 -8.500 13.863 1.00 95.31 93 LYS A O 1
ATOM 733 N N . ALA A 1 94 ? -13.246 -9.235 13.939 1.00 97.31 94 ALA A N 1
ATOM 734 C CA . ALA A 1 94 ? -13.165 -10.030 12.715 1.00 97.31 94 ALA A CA 1
ATOM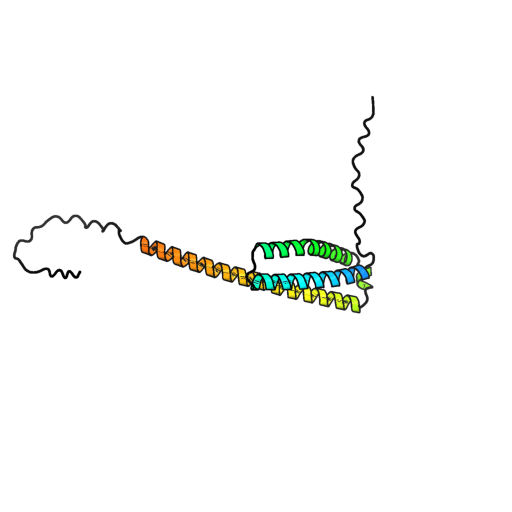 735 C C . ALA A 1 94 ? -12.993 -9.137 11.477 1.00 97.31 94 ALA A C 1
ATOM 737 O O . ALA A 1 94 ? -12.090 -9.382 10.677 1.00 97.31 94 ALA A O 1
ATOM 738 N N . GLN A 1 95 ? -13.769 -8.054 11.372 1.00 97.31 95 GLN A N 1
ATOM 739 C CA . GLN A 1 95 ? -13.645 -7.069 10.294 1.00 97.31 95 GLN A CA 1
ATOM 740 C C . GLN A 1 95 ? -12.256 -6.419 10.262 1.00 97.31 95 GLN A C 1
ATOM 742 O O . GLN A 1 95 ? -11.658 -6.305 9.195 1.00 97.31 95 GLN A O 1
ATOM 747 N N . LEU A 1 96 ? -11.694 -6.052 11.420 1.00 96.25 96 LEU A N 1
ATOM 748 C CA 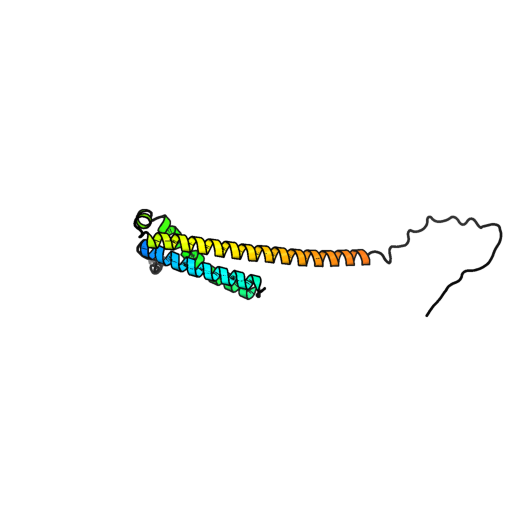. LEU A 1 96 ? -10.328 -5.522 11.511 1.00 96.25 96 LEU A CA 1
ATOM 749 C C . LEU A 1 96 ? -9.280 -6.514 10.997 1.00 96.25 96 LEU A C 1
ATOM 751 O O . LEU A 1 96 ? -8.365 -6.116 10.274 1.00 96.25 96 LEU A O 1
ATOM 755 N N . ARG A 1 97 ? -9.395 -7.798 11.358 1.00 97.12 97 ARG A N 1
ATOM 756 C CA . ARG A 1 97 ? -8.471 -8.841 10.881 1.00 97.12 97 ARG A CA 1
ATOM 757 C C . ARG A 1 97 ? -8.563 -9.013 9.371 1.00 97.12 97 ARG A C 1
ATOM 759 O O . ARG A 1 97 ? -7.527 -9.055 8.712 1.00 97.12 97 ARG A O 1
ATOM 766 N N . GLU A 1 98 ? -9.778 -9.066 8.838 1.00 98.06 98 GLU A N 1
ATOM 767 C CA . GLU A 1 98 ? -10.003 -9.223 7.402 1.00 98.06 98 GLU A CA 1
ATOM 768 C C . GLU A 1 98 ? -9.488 -8.012 6.618 1.00 98.06 98 GLU A C 1
ATOM 770 O O . GLU A 1 98 ? -8.725 -8.162 5.668 1.00 98.06 98 GLU A O 1
ATOM 775 N N . ALA A 1 99 ? -9.796 -6.797 7.075 1.00 97.56 99 ALA A N 1
ATOM 776 C CA . ALA A 1 99 ? -9.298 -5.573 6.458 1.00 97.56 99 ALA A CA 1
ATOM 777 C C . ALA A 1 99 ? -7.762 -5.474 6.516 1.00 97.56 99 ALA A C 1
ATOM 779 O O . ALA A 1 99 ? -7.129 -5.054 5.547 1.00 97.56 99 ALA A O 1
ATOM 780 N N . THR A 1 100 ? -7.148 -5.915 7.620 1.00 97.44 100 THR A N 1
ATOM 781 C CA . THR A 1 100 ? -5.683 -5.979 7.758 1.00 97.44 100 THR A CA 1
ATOM 782 C C . THR A 1 100 ? -5.077 -6.967 6.763 1.00 97.44 100 THR A C 1
ATOM 784 O O . THR A 1 100 ? -4.071 -6.661 6.120 1.00 97.44 100 THR A O 1
ATOM 787 N N . ARG A 1 101 ? -5.695 -8.143 6.608 1.00 98.25 101 ARG A N 1
ATOM 788 C CA . ARG A 1 101 ? -5.268 -9.156 5.641 1.00 98.25 101 ARG A CA 1
ATOM 789 C C . ARG A 1 101 ? -5.369 -8.633 4.209 1.00 98.25 101 ARG A C 1
ATOM 791 O O . ARG A 1 101 ? -4.383 -8.703 3.480 1.00 98.25 101 ARG A O 1
ATOM 798 N N . ALA A 1 102 ? -6.509 -8.058 3.835 1.00 97.88 102 ALA A N 1
ATOM 799 C CA . ALA A 1 102 ? -6.721 -7.485 2.508 1.00 97.88 102 ALA A CA 1
ATOM 800 C C . ALA A 1 102 ? -5.701 -6.377 2.190 1.00 97.88 102 ALA A C 1
ATOM 802 O O . ALA A 1 102 ? -5.131 -6.346 1.098 1.00 97.88 102 ALA A O 1
ATOM 803 N N . LEU A 1 103 ? -5.401 -5.508 3.164 1.00 97.88 103 LEU A N 1
ATOM 804 C CA . LEU A 1 103 ? -4.391 -4.462 3.005 1.00 97.88 103 LEU A CA 1
ATOM 805 C C . LEU A 1 103 ? -2.986 -5.040 2.813 1.00 97.88 103 LEU A C 1
ATOM 807 O O . LEU A 1 103 ? -2.226 -4.542 1.977 1.00 97.88 103 LEU A O 1
ATOM 811 N N . TYR A 1 104 ? -2.635 -6.088 3.560 1.00 98.00 104 TYR A N 1
ATOM 812 C CA . TYR A 1 104 ? -1.359 -6.780 3.403 1.00 98.00 104 TYR A CA 1
ATOM 813 C C . TYR A 1 104 ? -1.230 -7.420 2.015 1.00 98.00 104 TYR A C 1
ATOM 815 O O . TYR A 1 104 ? -0.228 -7.201 1.334 1.00 98.00 104 TYR A O 1
ATOM 823 N N . GLU A 1 105 ? -2.253 -8.149 1.566 1.00 98.19 105 GLU A N 1
ATOM 824 C CA . GLU A 1 105 ? -2.278 -8.796 0.250 1.00 98.19 105 GLU A CA 1
ATOM 825 C C . GLU A 1 105 ? -2.168 -7.765 -0.886 1.00 98.19 105 GLU A C 1
ATOM 827 O O . GLU A 1 105 ? -1.327 -7.911 -1.777 1.00 98.19 105 GLU A O 1
ATOM 832 N N . ALA A 1 106 ? -2.930 -6.667 -0.816 1.00 98.00 106 ALA A N 1
ATOM 833 C CA . ALA A 1 106 ? -2.855 -5.579 -1.791 1.00 98.00 106 ALA A CA 1
ATOM 834 C C . ALA A 1 106 ? -1.474 -4.896 -1.800 1.00 98.00 106 ALA A C 1
ATOM 836 O O . ALA A 1 106 ? -0.943 -4.569 -2.864 1.00 98.00 106 ALA A O 1
ATOM 837 N N . SER A 1 107 ? -0.863 -4.712 -0.626 1.00 97.81 107 SER A N 1
ATOM 838 C CA . SER A 1 107 ? 0.484 -4.136 -0.499 1.00 97.81 107 SER A CA 1
ATOM 839 C C . SER A 1 107 ? 1.555 -5.054 -1.087 1.00 97.81 107 SER A C 1
ATOM 841 O O . SER A 1 107 ? 2.452 -4.585 -1.790 1.00 97.81 107 SER A O 1
ATOM 843 N N . ALA A 1 108 ? 1.460 -6.361 -0.833 1.00 98.19 108 ALA A N 1
ATOM 844 C CA . ALA A 1 108 ? 2.385 -7.354 -1.367 1.00 98.19 108 ALA A CA 1
ATOM 845 C C . ALA A 1 108 ? 2.304 -7.427 -2.898 1.00 98.19 108 ALA A C 1
ATOM 847 O O . ALA A 1 108 ? 3.337 -7.350 -3.567 1.00 98.19 108 ALA A O 1
ATOM 848 N N . ALA A 1 109 ? 1.088 -7.482 -3.452 1.00 97.75 109 ALA A N 1
ATOM 849 C CA . ALA A 1 109 ? 0.859 -7.499 -4.895 1.00 97.75 109 ALA A CA 1
ATOM 850 C C . ALA A 1 109 ? 1.404 -6.238 -5.586 1.00 97.75 109 ALA A C 1
ATOM 852 O O . ALA A 1 109 ? 2.072 -6.328 -6.619 1.00 97.75 109 ALA A O 1
ATOM 853 N N . ASN A 1 110 ? 1.181 -5.066 -4.986 1.00 97.38 110 ASN A N 1
ATOM 854 C CA . ASN A 1 110 ? 1.703 -3.798 -5.487 1.00 97.38 110 ASN A CA 1
ATOM 855 C C . ASN A 1 110 ? 3.240 -3.776 -5.497 1.00 97.38 110 ASN A C 1
ATOM 857 O O . ASN A 1 110 ? 3.861 -3.465 -6.517 1.00 97.38 110 ASN A O 1
ATOM 861 N N . ALA A 1 111 ? 3.861 -4.185 -4.388 1.00 97.31 111 ALA A N 1
ATOM 862 C CA . ALA A 1 111 ? 5.313 -4.261 -4.280 1.00 97.31 111 ALA A CA 1
ATOM 863 C C . ALA A 1 111 ? 5.919 -5.248 -5.294 1.00 97.31 111 ALA A C 1
ATOM 865 O O . ALA A 1 111 ? 6.962 -4.964 -5.886 1.00 97.31 111 ALA A O 1
ATOM 866 N N . ASP A 1 112 ? 5.267 -6.389 -5.529 1.00 97.62 112 ASP A N 1
ATOM 867 C CA . ASP A 1 112 ? 5.677 -7.351 -6.553 1.00 97.62 112 ASP A CA 1
ATOM 868 C C . ASP A 1 112 ? 5.593 -6.776 -7.968 1.00 97.62 112 ASP A C 1
ATOM 870 O O . ASP A 1 112 ? 6.533 -6.948 -8.749 1.00 97.62 112 ASP A O 1
ATOM 874 N N . ALA A 1 113 ? 4.516 -6.064 -8.305 1.00 95.88 113 ALA A N 1
ATOM 875 C CA . ALA A 1 113 ? 4.381 -5.415 -9.607 1.00 95.88 113 ALA A CA 1
ATOM 876 C C . ALA A 1 113 ? 5.495 -4.383 -9.845 1.00 95.88 113 ALA A C 1
ATOM 878 O O . ALA A 1 113 ? 6.129 -4.386 -10.903 1.00 95.88 113 ALA A O 1
ATOM 879 N N . LEU A 1 114 ? 5.801 -3.558 -8.838 1.00 94.75 114 LEU A N 1
ATOM 880 C CA . LEU A 1 114 ? 6.905 -2.597 -8.897 1.00 94.75 114 LEU A CA 1
ATOM 881 C C . LEU A 1 114 ? 8.265 -3.287 -9.076 1.00 94.75 114 LEU A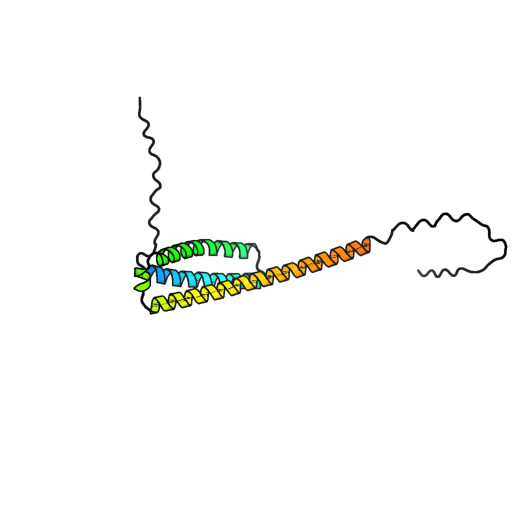 C 1
ATOM 883 O O . LEU A 1 114 ? 9.050 -2.879 -9.936 1.00 94.75 114 LEU A O 1
ATOM 887 N N . ARG A 1 115 ? 8.539 -4.364 -8.322 1.00 95.94 115 ARG A N 1
ATOM 888 C CA . ARG A 1 115 ? 9.779 -5.150 -8.455 1.00 95.94 115 ARG A CA 1
ATOM 889 C C . ARG A 1 115 ? 9.937 -5.740 -9.853 1.00 95.94 115 ARG A C 1
ATOM 891 O O . ARG A 1 115 ? 11.003 -5.606 -10.452 1.00 95.94 115 ARG A O 1
ATOM 898 N N . ARG A 1 116 ? 8.886 -6.371 -10.385 1.00 94.06 116 ARG A N 1
ATOM 899 C CA . ARG A 1 116 ? 8.902 -6.970 -11.729 1.00 94.06 116 ARG A CA 1
ATOM 900 C C . ARG A 1 116 ? 9.153 -5.919 -12.806 1.00 94.06 116 ARG A C 1
ATOM 902 O O . ARG A 1 116 ? 9.979 -6.145 -13.685 1.00 94.06 116 ARG A O 1
ATOM 909 N N . ASN A 1 117 ? 8.495 -4.764 -12.713 1.00 92.00 117 ASN A N 1
ATOM 910 C CA . ASN A 1 117 ? 8.668 -3.686 -13.684 1.00 92.00 117 ASN A CA 1
ATOM 911 C C . ASN A 1 117 ? 10.087 -3.090 -13.621 1.00 92.00 117 ASN A C 1
ATOM 913 O O . ASN A 1 117 ? 10.735 -2.921 -14.649 1.00 92.00 117 ASN A O 1
ATOM 917 N N . SER A 1 118 ? 10.626 -2.871 -12.418 1.00 91.62 118 SER A N 1
ATOM 918 C CA . SER A 1 118 ? 12.012 -2.416 -12.246 1.00 91.62 118 SER A CA 1
ATOM 919 C C . SER A 1 118 ? 13.031 -3.414 -12.817 1.00 91.62 118 SER A C 1
ATOM 921 O O . SER A 1 118 ? 13.955 -3.018 -13.532 1.00 91.62 118 SER A O 1
ATOM 923 N N . ALA A 1 119 ? 12.837 -4.716 -12.580 1.00 93.75 119 ALA A N 1
ATOM 924 C CA . ALA A 1 119 ? 13.685 -5.760 -13.151 1.00 93.75 119 ALA A CA 1
ATOM 925 C C . ALA A 1 119 ? 13.614 -5.784 -14.689 1.00 93.75 119 ALA A C 1
ATOM 927 O O . ALA A 1 119 ? 14.649 -5.857 -15.351 1.00 93.75 119 ALA A O 1
ATOM 928 N N . ALA A 1 120 ? 12.413 -5.659 -15.262 1.00 90.94 120 ALA A N 1
ATOM 929 C CA . ALA A 1 120 ? 12.224 -5.592 -16.709 1.00 90.94 120 ALA A CA 1
ATOM 930 C C . ALA A 1 120 ? 12.925 -4.368 -17.325 1.00 90.94 120 ALA A C 1
ATOM 932 O O . ALA A 1 120 ? 13.650 -4.501 -18.311 1.00 90.94 120 ALA A O 1
ATOM 933 N N . GLN A 1 121 ? 12.783 -3.189 -16.710 1.00 91.44 121 GLN A N 1
ATOM 934 C CA . GLN A 1 121 ? 13.464 -1.967 -17.148 1.00 91.44 121 GLN A CA 1
ATOM 935 C C . GLN A 1 121 ? 14.988 -2.125 -17.129 1.00 91.44 121 GLN A C 1
ATOM 937 O O . GLN A 1 121 ? 15.656 -1.745 -18.090 1.00 91.44 121 GLN A O 1
ATOM 942 N N . LYS A 1 122 ? 15.541 -2.738 -16.075 1.00 94.75 122 LYS A N 1
ATOM 943 C CA . LYS A 1 122 ? 16.978 -3.016 -15.978 1.00 94.75 122 LYS A CA 1
ATOM 944 C C . LYS A 1 122 ? 17.468 -3.905 -17.125 1.00 94.75 122 LYS A C 1
ATOM 946 O O . LYS A 1 122 ? 18.460 -3.564 -17.759 1.00 94.75 122 LYS A O 1
ATOM 951 N N . ILE A 1 123 ? 16.757 -4.993 -17.429 1.00 96.06 123 ILE A N 1
ATOM 952 C CA . ILE A 1 123 ? 17.114 -5.910 -18.528 1.00 96.06 123 ILE A CA 1
ATOM 953 C C . ILE A 1 123 ? 17.154 -5.172 -19.873 1.00 96.06 123 ILE A C 1
ATOM 955 O O . ILE A 1 123 ? 18.088 -5.362 -20.655 1.00 96.06 123 ILE A O 1
ATOM 959 N N . LEU A 1 124 ? 16.164 -4.316 -20.142 1.00 94.62 124 LEU A N 1
ATOM 960 C CA . LEU A 1 124 ? 16.114 -3.528 -21.376 1.00 94.62 124 LEU A CA 1
ATOM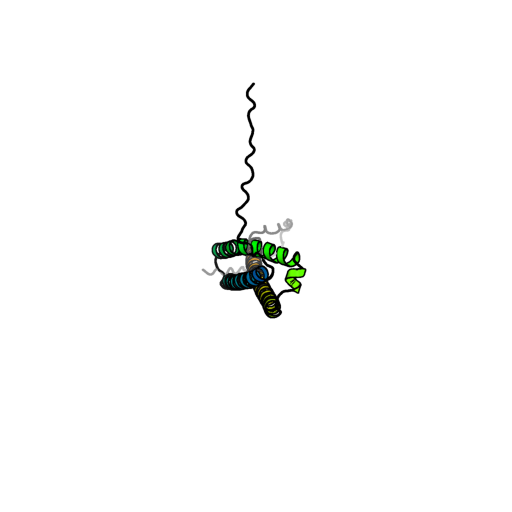 961 C C . LEU A 1 124 ? 17.308 -2.572 -21.479 1.00 94.62 124 LEU A C 1
ATOM 963 O O . LEU A 1 124 ? 17.980 -2.541 -22.510 1.00 94.62 124 LEU A O 1
ATOM 967 N N . VAL A 1 125 ? 17.611 -1.840 -20.403 1.00 96.81 125 VAL A N 1
ATOM 968 C CA . VAL A 1 125 ? 18.759 -0.922 -20.355 1.00 96.81 125 VAL A CA 1
ATOM 969 C C . VAL A 1 125 ? 20.073 -1.676 -20.551 1.00 96.81 125 VAL A C 1
ATOM 971 O O . VAL A 1 125 ? 20.863 -1.295 -21.414 1.00 96.81 125 VAL A O 1
ATOM 974 N N . ASP A 1 126 ? 20.288 -2.772 -19.822 1.00 97.00 126 ASP A N 1
ATOM 975 C CA . ASP A 1 126 ? 21.512 -3.577 -19.908 1.00 97.00 126 ASP A CA 1
ATOM 976 C C . ASP A 1 126 ? 21.700 -4.151 -21.329 1.00 97.00 126 ASP A C 1
ATOM 978 O O . ASP A 1 126 ? 22.813 -4.169 -21.862 1.00 97.00 126 ASP A O 1
ATOM 982 N N . THR A 1 127 ? 20.607 -4.538 -21.995 1.00 96.38 127 THR A N 1
ATOM 983 C CA . THR A 1 127 ? 20.626 -5.020 -23.387 1.00 96.38 127 THR A CA 1
ATOM 984 C C . THR A 1 127 ? 21.051 -3.924 -24.365 1.00 96.38 127 THR A C 1
ATOM 986 O O . THR A 1 127 ? 21.924 -4.155 -25.208 1.00 96.38 127 THR A O 1
ATOM 989 N N . VAL A 1 128 ? 20.471 -2.725 -24.242 1.00 95.88 128 VAL A N 1
ATOM 990 C CA . VAL A 1 128 ? 20.794 -1.567 -25.092 1.00 95.88 128 VAL A CA 1
ATOM 991 C C . VAL A 1 128 ? 22.240 -1.124 -24.873 1.00 95.88 128 VAL A C 1
ATOM 993 O O . VAL A 1 128 ? 22.989 -0.970 -25.838 1.00 95.88 128 VAL A O 1
ATOM 996 N N . VAL A 1 129 ? 22.668 -0.985 -23.616 1.00 96.38 129 VAL A N 1
ATOM 997 C CA . VAL A 1 129 ? 24.049 -0.627 -23.260 1.00 96.38 129 VAL A CA 1
ATOM 998 C C . VAL A 1 129 ? 25.031 -1.671 -23.792 1.00 96.38 129 VAL A C 1
ATOM 1000 O O . VAL A 1 129 ? 26.041 -1.315 -24.399 1.00 96.38 129 VAL A O 1
ATOM 1003 N N . GLY A 1 130 ? 24.718 -2.961 -23.645 1.00 95.31 130 GLY A N 1
ATOM 1004 C CA . GLY A 1 130 ? 25.523 -4.047 -24.195 1.00 95.31 130 GLY A CA 1
ATOM 1005 C C . GLY A 1 130 ? 25.645 -3.983 -25.720 1.00 95.31 130 GLY A C 1
ATOM 1006 O O . GLY A 1 130 ? 26.741 -4.155 -26.255 1.00 95.31 130 GLY A O 1
ATOM 1007 N N . ALA A 1 131 ? 24.551 -3.697 -26.430 1.00 94.19 131 ALA A N 1
ATOM 1008 C CA . ALA A 1 131 ? 24.563 -3.535 -27.883 1.00 94.19 131 ALA A CA 1
ATOM 1009 C C . ALA A 1 131 ? 25.403 -2.326 -28.327 1.00 94.19 131 ALA A C 1
ATOM 1011 O O . ALA A 1 131 ? 26.238 -2.464 -29.222 1.00 94.19 131 ALA A O 1
ATOM 1012 N N . ILE A 1 132 ? 25.249 -1.175 -27.664 1.00 92.62 132 ILE A N 1
ATOM 1013 C CA . ILE A 1 132 ? 26.032 0.041 -27.937 1.00 92.62 132 ILE A CA 1
ATOM 1014 C C . ILE A 1 132 ? 27.523 -0.209 -27.701 1.00 92.62 132 ILE A C 1
ATOM 1016 O O . ILE A 1 132 ? 28.351 0.163 -28.532 1.00 92.62 132 ILE A O 1
ATOM 1020 N N . ASN A 1 133 ? 27.880 -0.859 -26.593 1.00 93.19 133 ASN A N 1
ATOM 1021 C CA . ASN A 1 133 ? 29.274 -1.148 -26.267 1.00 93.19 133 ASN A CA 1
ATOM 1022 C C . ASN A 1 133 ? 29.913 -2.102 -27.285 1.00 93.19 133 ASN A C 1
ATOM 1024 O O . ASN A 1 133 ? 31.032 -1.844 -27.725 1.00 93.19 133 ASN A O 1
ATOM 1028 N N . ARG A 1 134 ? 29.197 -3.148 -27.724 1.00 91.00 134 ARG A N 1
ATOM 1029 C CA . ARG A 1 134 ? 29.667 -4.033 -28.805 1.00 91.00 134 ARG A CA 1
ATOM 1030 C C . ARG A 1 134 ? 29.853 -3.275 -30.119 1.00 91.00 134 ARG A C 1
ATOM 1032 O O . ARG A 1 134 ? 30.893 -3.421 -30.749 1.00 91.00 134 ARG A O 1
ATOM 1039 N N . ALA A 1 135 ? 28.896 -2.429 -30.504 1.00 86.81 135 ALA A N 1
ATOM 1040 C CA . ALA A 1 135 ? 29.009 -1.616 -31.714 1.00 86.81 135 ALA A CA 1
ATOM 1041 C C . ALA A 1 135 ? 30.227 -0.679 -31.660 1.00 86.81 135 ALA A C 1
ATOM 1043 O O . ALA A 1 135 ? 30.997 -0.620 -32.612 1.00 86.81 135 ALA A O 1
ATOM 1044 N N . ARG A 1 136 ? 30.464 -0.013 -30.520 1.00 81.69 136 ARG A N 1
ATOM 1045 C CA . ARG A 1 136 ? 31.649 0.836 -30.312 1.00 81.69 136 ARG A CA 1
ATOM 1046 C C . ARG A 1 136 ? 32.959 0.058 -30.415 1.00 81.69 136 ARG A C 1
ATOM 1048 O O . ARG A 1 136 ? 33.906 0.572 -30.992 1.00 81.69 136 ARG A O 1
ATOM 1055 N N . GLN A 1 137 ? 33.026 -1.160 -29.878 1.00 76.88 137 GLN A N 1
ATOM 1056 C CA . GLN A 1 137 ? 34.225 -2.000 -29.983 1.00 76.88 137 GLN A CA 1
ATOM 1057 C C . GLN A 1 137 ? 34.526 -2.413 -31.430 1.00 76.88 137 GLN A C 1
ATOM 1059 O O . GLN A 1 137 ? 35.693 -2.437 -31.814 1.00 76.88 137 GLN A O 1
ATOM 1064 N N . VAL A 1 138 ? 33.498 -2.672 -32.244 1.00 60.19 138 VAL A N 1
ATOM 1065 C CA . VAL A 1 138 ? 33.658 -2.994 -33.674 1.00 60.19 138 VAL A CA 1
ATOM 1066 C C . VAL A 1 138 ? 34.184 -1.790 -34.468 1.00 60.19 138 VAL A C 1
ATOM 1068 O O . VAL A 1 138 ? 35.014 -1.960 -35.357 1.00 60.19 138 VAL A O 1
ATOM 1071 N N . THR A 1 139 ? 33.778 -0.563 -34.127 1.00 56.12 139 THR A N 1
ATOM 1072 C CA . THR A 1 139 ? 34.222 0.654 -34.835 1.00 56.12 139 THR A CA 1
ATOM 1073 C C . THR A 1 139 ? 35.686 1.034 -34.554 1.00 56.12 139 THR A C 1
ATOM 1075 O O . THR A 1 139 ? 36.284 1.774 -35.333 1.00 56.12 139 THR A O 1
ATOM 1078 N N . THR A 1 140 ? 36.304 0.527 -33.482 1.00 52.41 140 THR A N 1
ATOM 1079 C CA . THR A 1 140 ? 37.663 0.935 -33.066 1.00 52.41 140 THR A CA 1
ATOM 1080 C C . THR A 1 140 ? 38.795 0.240 -33.842 1.00 52.41 140 THR A C 1
ATOM 1082 O O . THR A 1 140 ? 39.959 0.566 -33.626 1.00 52.41 140 THR A O 1
ATOM 1085 N N . VAL A 1 141 ? 38.521 -0.680 -34.778 1.00 55.66 141 VAL A N 1
ATOM 1086 C CA . VAL A 1 141 ? 39.598 -1.379 -35.514 1.00 55.66 141 VAL A CA 1
ATOM 1087 C C . VAL A 1 141 ? 39.287 -1.541 -37.005 1.00 55.66 141 VAL A C 1
ATOM 1089 O O . VAL A 1 141 ? 38.966 -2.622 -37.483 1.00 55.66 141 VAL A O 1
ATOM 1092 N N . ALA A 1 142 ? 39.422 -0.452 -37.763 1.00 53.09 142 ALA A N 1
ATOM 1093 C CA . ALA A 1 142 ? 39.570 -0.512 -39.227 1.00 53.09 142 ALA A CA 1
ATOM 1094 C C . ALA A 1 142 ? 40.767 0.306 -39.751 1.00 53.09 142 ALA A C 1
ATOM 1096 O O . ALA A 1 142 ? 41.315 -0.015 -40.798 1.00 53.09 142 ALA A O 1
ATOM 1097 N N . TYR A 1 143 ? 41.240 1.297 -38.987 1.00 48.41 143 TYR A N 1
ATOM 1098 C CA . TYR A 1 143 ? 42.501 2.004 -39.237 1.00 48.41 143 TYR A CA 1
ATOM 1099 C C . TYR A 1 143 ? 43.397 1.952 -37.996 1.00 48.41 143 TYR A C 1
ATOM 1101 O O . TYR A 1 143 ? 43.873 2.968 -37.499 1.00 48.41 143 TYR A O 1
ATOM 1109 N N . GLY A 1 144 ? 43.617 0.750 -37.460 1.00 43.78 144 GLY A N 1
ATOM 1110 C CA . GLY A 1 144 ? 44.813 0.532 -36.655 1.00 43.78 144 GLY A CA 1
ATOM 1111 C C . GLY A 1 144 ? 46.004 0.682 -37.593 1.00 43.78 144 GLY A C 1
ATOM 1112 O O . GLY A 1 144 ? 46.083 -0.043 -38.583 1.00 43.78 144 GLY A O 1
ATOM 1113 N N . THR A 1 145 ? 46.886 1.647 -37.327 1.00 51.31 145 THR A N 1
ATOM 1114 C CA . THR A 1 145 ? 48.199 1.754 -37.975 1.00 51.31 145 THR A CA 1
ATOM 1115 C C . THR A 1 145 ? 48.788 0.358 -38.103 1.00 51.31 145 THR A C 1
ATOM 1117 O O . THR A 1 145 ? 48.998 -0.305 -37.083 1.00 51.31 145 THR A O 1
ATOM 1120 N N . ALA A 1 146 ? 48.998 -0.093 -39.343 1.00 49.78 146 ALA A N 1
ATOM 1121 C CA . ALA A 1 146 ? 49.683 -1.346 -39.609 1.00 49.78 146 ALA A CA 1
ATOM 1122 C C . ALA A 1 146 ? 50.947 -1.387 -38.736 1.00 49.78 146 ALA A C 1
ATOM 1124 O O . ALA A 1 146 ? 51.636 -0.362 -38.654 1.00 49.78 146 ALA A O 1
ATOM 1125 N N . PRO A 1 147 ? 51.242 -2.505 -38.048 1.00 48.59 147 PRO A N 1
ATOM 1126 C CA . PRO A 1 147 ? 52.496 -2.623 -37.329 1.00 48.59 147 PRO A CA 1
ATOM 1127 C C . PRO A 1 147 ? 53.598 -2.318 -38.336 1.00 48.59 147 PRO A C 1
ATOM 1129 O O . PRO A 1 147 ? 53.689 -2.973 -39.375 1.00 48.59 147 PRO A O 1
ATOM 1132 N N . VAL A 1 148 ? 54.364 -1.258 -38.070 1.00 57.66 148 VAL A N 1
ATOM 1133 C CA . VAL A 1 148 ? 55.525 -0.901 -38.878 1.00 57.66 148 VAL A CA 1
ATOM 1134 C C . VAL A 1 148 ? 56.372 -2.171 -38.947 1.00 57.66 148 VAL A C 1
ATOM 1136 O O . VAL A 1 148 ? 56.803 -2.645 -37.890 1.00 57.66 148 VAL A O 1
ATOM 1139 N N . PRO A 1 149 ? 56.557 -2.787 -40.130 1.00 56.00 149 PRO A N 1
ATOM 1140 C CA . PRO A 1 149 ? 57.394 -3.968 -40.214 1.00 56.00 149 PRO A CA 1
ATOM 1141 C C . PRO A 1 149 ? 58.791 -3.569 -39.731 1.00 56.00 149 PRO A C 1
ATOM 1143 O O . PRO A 1 149 ? 59.222 -2.438 -39.996 1.00 56.00 149 PRO A O 1
ATOM 1146 N N . PRO A 1 150 ? 59.512 -4.445 -39.009 1.00 49.56 150 PRO A N 1
ATOM 1147 C CA . PRO A 1 150 ? 60.896 -4.164 -38.674 1.00 49.56 150 PRO A CA 1
ATOM 1148 C C . PRO A 1 150 ? 61.612 -3.826 -39.978 1.00 49.56 150 PRO A C 1
ATOM 1150 O O . PRO A 1 150 ? 61.473 -4.537 -40.972 1.00 49.56 150 PRO A O 1
ATOM 1153 N N . ARG A 1 151 ? 62.285 -2.673 -39.981 1.00 49.31 151 ARG A N 1
ATOM 1154 C CA . ARG A 1 151 ? 62.982 -2.087 -41.124 1.00 49.31 151 ARG A CA 1
ATOM 1155 C C . ARG A 1 151 ? 63.873 -3.156 -41.759 1.00 49.31 151 ARG A C 1
ATOM 1157 O O . ARG A 1 151 ? 64.970 -3.410 -41.273 1.00 49.31 151 ARG A O 1
ATOM 1164 N N . ALA A 1 152 ? 63.376 -3.801 -42.811 1.00 47.66 152 ALA A N 1
ATOM 1165 C CA . ALA A 1 152 ? 64.136 -4.771 -43.570 1.00 47.66 152 ALA A CA 1
ATOM 1166 C C . ALA A 1 152 ? 65.287 -4.012 -44.231 1.00 47.66 152 ALA A C 1
ATOM 1168 O O . ALA A 1 152 ? 65.080 -3.116 -45.053 1.00 47.66 152 ALA A O 1
ATOM 1169 N N . THR A 1 153 ? 66.510 -4.327 -43.828 1.00 44.06 153 THR A N 1
ATOM 1170 C CA . THR A 1 153 ? 67.692 -4.032 -44.623 1.00 44.06 153 THR A CA 1
ATOM 1171 C C . THR A 1 153 ? 67.494 -4.687 -45.987 1.00 44.06 153 THR A C 1
ATOM 1173 O O . THR A 1 153 ? 67.285 -5.894 -46.082 1.00 44.06 153 THR A O 1
ATOM 1176 N N . TYR A 1 154 ? 67.503 -3.878 -47.046 1.00 39.94 154 TYR A N 1
ATOM 1177 C CA . TYR A 1 154 ? 67.448 -4.364 -48.420 1.00 39.94 154 TYR A CA 1
ATOM 1178 C C . TYR A 1 154 ? 68.672 -5.249 -48.684 1.00 39.94 154 TYR A C 1
ATOM 1180 O O . TYR A 1 154 ? 69.782 -4.744 -48.840 1.00 39.94 154 TYR A O 1
ATOM 1188 N N . ILE A 1 155 ? 68.469 -6.564 -48.748 1.00 49.72 155 ILE A N 1
ATOM 1189 C CA . ILE A 1 155 ? 69.383 -7.478 -49.435 1.00 49.72 155 ILE A CA 1
ATOM 1190 C C . ILE A 1 155 ? 68.743 -7.759 -50.792 1.00 49.72 155 ILE A C 1
ATOM 1192 O O . ILE A 1 155 ? 67.627 -8.272 -50.870 1.00 49.72 155 ILE A O 1
ATOM 1196 N N . ALA A 1 156 ? 69.428 -7.355 -51.859 1.00 48.84 156 ALA A N 1
ATOM 1197 C CA . ALA A 1 156 ? 68.992 -7.592 -53.226 1.00 48.84 156 ALA A CA 1
ATOM 1198 C C . ALA A 1 156 ? 69.002 -9.106 -53.538 1.00 48.84 156 ALA A C 1
ATOM 1200 O O . ALA A 1 156 ? 70.008 -9.766 -53.265 1.00 48.84 156 ALA A O 1
ATOM 1201 N N . PRO A 1 157 ? 67.929 -9.678 -54.113 1.00 47.44 157 PRO A N 1
ATOM 1202 C CA . PRO A 1 157 ? 67.925 -11.069 -54.557 1.00 47.44 157 PRO A CA 1
ATOM 1203 C C . PRO A 1 157 ? 68.737 -11.208 -55.855 1.00 47.44 157 PRO A C 1
ATOM 1205 O O . PRO A 1 157 ? 68.512 -10.466 -56.810 1.00 47.44 157 PRO A O 1
ATOM 1208 N N . SER A 1 158 ? 69.695 -12.143 -55.895 1.00 52.09 158 SER A N 1
ATOM 1209 C CA . SER A 1 158 ? 70.691 -12.199 -56.975 1.00 52.09 158 SER A CA 1
ATOM 1210 C C . SER A 1 158 ? 70.274 -12.950 -58.243 1.00 52.09 158 SER A C 1
ATOM 1212 O O . SER A 1 158 ? 71.018 -12.849 -59.208 1.00 52.09 158 SER A O 1
ATOM 1214 N N . HIS A 1 159 ? 69.128 -13.646 -58.331 1.00 43.56 159 HIS A N 1
ATOM 1215 C CA . HIS A 1 159 ? 68.733 -14.333 -59.579 1.00 43.56 159 HIS A CA 1
ATOM 1216 C C . HIS A 1 159 ? 67.207 -14.518 -59.775 1.00 43.56 159 HIS A C 1
ATOM 1218 O O . HIS A 1 159 ? 66.576 -15.255 -59.028 1.00 43.56 159 HIS A O 1
ATOM 1224 N N . GLY A 1 160 ? 66.677 -13.937 -60.867 1.00 44.62 160 GLY A N 1
ATOM 1225 C CA . GLY A 1 160 ? 65.785 -14.600 -61.848 1.00 44.62 160 GLY A CA 1
ATOM 1226 C C . GLY A 1 160 ? 64.246 -14.455 -61.728 1.00 44.62 160 GLY A C 1
ATOM 1227 O O . GLY A 1 160 ? 63.742 -14.505 -60.614 1.00 44.62 160 GLY A O 1
ATOM 1228 N N . PRO A 1 161 ? 63.473 -14.288 -62.840 1.00 51.94 161 PRO A N 1
ATOM 1229 C CA . PRO A 1 161 ? 62.252 -13.467 -62.828 1.00 51.94 161 PRO A CA 1
ATOM 1230 C C . PRO A 1 161 ? 60.938 -14.092 -63.376 1.00 51.94 161 PRO A C 1
ATOM 1232 O O . PRO A 1 161 ? 60.936 -15.096 -64.080 1.00 51.94 161 PRO A O 1
ATOM 1235 N N . ALA A 1 162 ? 59.867 -13.311 -63.161 1.00 45.62 162 ALA A N 1
ATOM 1236 C CA . ALA A 1 162 ? 58.697 -13.050 -64.020 1.00 45.62 162 ALA A CA 1
ATOM 1237 C C . ALA A 1 162 ? 57.441 -13.954 -63.957 1.00 45.62 162 ALA A C 1
ATOM 1239 O O . ALA A 1 162 ? 57.500 -15.166 -64.117 1.00 45.62 162 ALA A O 1
ATOM 1240 N N . THR A 1 163 ? 56.290 -13.254 -63.920 1.00 48.81 163 THR A N 1
ATOM 1241 C CA . THR A 1 163 ? 54.884 -13.669 -64.172 1.00 48.81 163 THR A CA 1
ATOM 1242 C C . THR A 1 163 ? 54.132 -14.271 -62.970 1.00 48.81 163 THR A C 1
ATOM 1244 O O . THR A 1 163 ? 54.640 -15.157 -62.305 1.00 48.81 163 THR A O 1
ATOM 1247 N N . SER A 1 164 ? 52.922 -13.869 -62.564 1.00 45.34 164 SER A N 1
ATOM 1248 C CA . SER A 1 164 ? 51.994 -12.805 -62.968 1.00 45.34 164 SER A CA 1
ATOM 1249 C C . SER A 1 164 ? 50.999 -12.580 -61.820 1.00 45.34 164 SER A C 1
ATOM 1251 O O . SER A 1 164 ? 50.421 -13.532 -61.298 1.00 45.34 164 SER A O 1
ATOM 1253 N N . ALA A 1 165 ? 50.769 -11.320 -61.452 1.00 46.22 165 ALA A N 1
ATOM 1254 C CA . ALA A 1 165 ? 49.668 -10.917 -60.585 1.00 46.22 165 ALA A CA 1
ATOM 1255 C C . ALA A 1 165 ? 48.359 -10.917 -61.393 1.00 46.22 165 ALA A C 1
ATOM 1257 O O . ALA A 1 165 ? 48.265 -10.234 -62.410 1.00 46.22 165 ALA A O 1
ATOM 1258 N N . THR A 1 166 ? 47.342 -11.657 -60.949 1.00 48.66 166 THR A N 1
ATOM 1259 C CA . THR A 1 166 ? 45.972 -11.530 -61.467 1.00 48.66 166 THR A CA 1
ATOM 1260 C C . THR A 1 166 ? 45.142 -10.706 -60.487 1.00 48.66 166 THR A C 1
ATOM 1262 O O .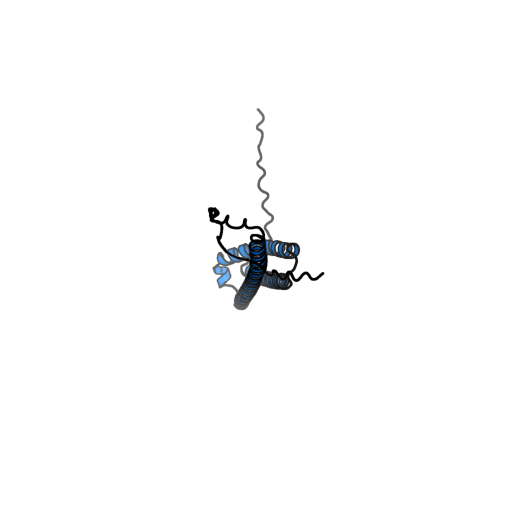 THR A 1 166 ? 44.608 -11.203 -59.499 1.00 48.66 166 THR A O 1
ATOM 1265 N N . LEU A 1 167 ? 45.062 -9.404 -60.768 1.00 44.69 167 LEU A N 1
ATOM 1266 C CA . LEU A 1 167 ? 44.064 -8.497 -60.208 1.00 44.69 167 LEU A CA 1
ATOM 1267 C C . LEU A 1 167 ? 42.722 -8.782 -60.893 1.00 44.69 167 LEU A C 1
ATOM 1269 O O . LEU A 1 167 ? 42.551 -8.463 -62.066 1.00 44.69 167 LEU A O 1
ATOM 1273 N N . ASN A 1 168 ? 41.767 -9.364 -60.168 1.00 48.62 168 ASN A N 1
ATOM 1274 C CA . ASN A 1 168 ? 40.363 -9.338 -60.572 1.00 48.62 168 ASN A CA 1
ATOM 1275 C C . ASN A 1 168 ? 39.725 -8.059 -60.024 1.00 48.62 168 ASN A C 1
ATOM 1277 O O . ASN A 1 168 ? 39.362 -7.978 -58.853 1.00 48.62 168 ASN A O 1
ATOM 1281 N N . THR A 1 169 ? 39.595 -7.061 -60.891 1.00 49.22 169 THR A N 1
ATOM 1282 C CA . THR A 1 169 ? 38.645 -5.961 -60.747 1.00 49.22 169 THR A CA 1
ATOM 1283 C C . THR A 1 169 ? 37.272 -6.439 -61.224 1.00 49.22 169 THR A C 1
ATOM 1285 O O . THR A 1 169 ? 37.138 -6.988 -62.317 1.00 49.22 169 THR A O 1
ATOM 1288 N N . ARG A 1 170 ? 36.229 -6.217 -60.424 1.00 49.72 170 ARG A N 1
ATOM 1289 C CA . ARG A 1 170 ? 34.854 -6.137 -60.929 1.00 49.72 170 ARG A CA 1
ATOM 1290 C C . ARG A 1 170 ? 34.224 -4.849 -60.413 1.00 49.72 170 ARG A C 1
ATOM 1292 O O . ARG A 1 170 ? 34.174 -4.631 -59.204 1.00 49.72 170 ARG A O 1
ATOM 1299 N N . LEU A 1 171 ? 33.854 -4.012 -61.380 1.00 43.94 171 LEU A N 1
ATOM 1300 C CA . LEU A 1 171 ? 32.833 -2.971 -61.294 1.00 43.94 171 LEU A CA 1
ATOM 1301 C C . LEU A 1 171 ? 31.450 -3.630 -61.292 1.00 43.94 171 LEU A C 1
ATOM 1303 O O . LEU A 1 171 ? 31.323 -4.690 -61.951 1.00 43.94 171 LEU A O 1
#

Secondary structure (DSSP, 8-state):
---------PPP--------SSHHHHHHHHHHHHHHHHHHHHHHHHHHHTT--HHHHHHHHHHHHHHHHHHHHHHHHHHH-HHHHHHS-HHHHHHHHHHHHHHHHHHHHHHHHHHHHHHHHHHHHHHHHHHHHHHHHHHTSSS-----------PPP-S------------

Organism: NCBI:txid214106

Foldseek 3Di:
DDDPPPPDPDPDPDPPPPQPDALLSLLVVLLVLLVVLLVLLVVLLVCLVVVHDPVVNVVSVVVCVVSVVSNVVSVVVNVVPPVRVVPDDPVSVVSSVVSVVSSVVSVVSSVVSVVVSVVVVVVVVVVVVVVVVVVVVVVPPDPDPDPPPPPDDDDDDDDDDDDDDDDDDDD

pLDDT: mean 80.84, std 20.24, range [39.94, 98.25]

Radius of gyration: 37.57 Å; chains: 1; bounding box: 88×69×93 Å